Protein AF-A0A943UZU2-F1 (afdb_monomer_lite)

InterPro domains:
  IPR000792 Transcription regulator LuxR, C-terminal [PF00196] (2-45)
  IPR000792 Transcription regulator LuxR, C-terminal [PS50043] (1-50)
  IPR000792 Transcription regulator LuxR, C-terminal [SM00421] (2-46)
  IPR016032 Signal transduction response regulator, C-terminal effector [SSF46894] (2-47)
  IPR036388 Winged helix-like DNA-binding domain superfamily [G3DSA:1.10.10.10] (1-50)

Sequence (52 aa):
MLLAKGRTIAIIARDLQIAKGTARTHT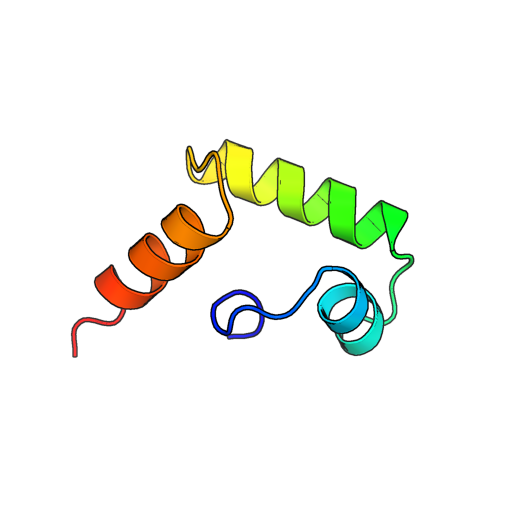ERIYRKLDVHKQQELIDLVEHTDIP

Organism: NCBI:txid626934

Foldseek 3Di:
DPLQPPDDLVVVCVVVVHDSVVSVVVVVVVCVVVVHDDSVSVNVVVVVVPDD

Radius of gyration: 11.21 Å; chains: 1; bounding box: 32×23×20 Å

pLDDT: mean 77.44, std 13.12, range [46.41, 90.62]

Structure (mmCIF, N/CA/C/O backbone):
data_AF-A0A943UZU2-F1
#
_entry.id   AF-A0A943UZU2-F1
#
loop_
_atom_site.group_PDB
_atom_site.id
_atom_site.type_symbol
_atom_site.label_atom_id
_atom_site.label_alt_id
_atom_site.label_comp_id
_atom_site.label_asym_id
_atom_site.label_entity_id
_atom_site.label_seq_id
_atom_site.pdbx_PDB_ins_code
_atom_site.Cartn_x
_atom_site.Cartn_y
_atom_site.Cartn_z
_atom_site.occupancy
_atom_site.B_iso_or_equiv
_atom_site.auth_seq_id
_atom_site.auth_comp_id
_atom_site.auth_asym_id
_atom_site.auth_atom_id
_atom_site.pdbx_PDB_model_num
ATOM 1 N N . MET A 1 1 ? -13.883 -8.248 -5.237 1.00 48.41 1 MET A N 1
ATOM 2 C CA . MET A 1 1 ? -13.735 -8.682 -3.828 1.00 48.41 1 MET A CA 1
ATOM 3 C C . MET A 1 1 ? -12.369 -9.360 -3.562 1.00 48.41 1 MET A C 1
ATOM 5 O O . MET A 1 1 ? -12.319 -10.478 -3.063 1.00 48.41 1 MET A O 1
ATOM 9 N N . LEU A 1 2 ? -11.232 -8.721 -3.900 1.00 52.69 2 LEU A N 1
ATOM 10 C CA . LEU A 1 2 ? -9.892 -9.296 -3.629 1.00 52.69 2 LEU A CA 1
ATOM 11 C C . LEU A 1 2 ? -8.970 -8.393 -2.789 1.00 52.69 2 LEU A C 1
ATOM 13 O O . LEU A 1 2 ? -8.142 -8.925 -2.055 1.00 52.69 2 LEU A O 1
ATOM 17 N N . LEU A 1 3 ? -9.159 -7.070 -2.815 1.00 50.88 3 LEU A N 1
ATOM 18 C CA . LEU A 1 3 ? -8.335 -6.105 -2.069 1.00 50.88 3 LEU A CA 1
ATOM 19 C C . LEU A 1 3 ? -8.695 -5.986 -0.574 1.00 50.88 3 LEU A C 1
ATOM 21 O O . LEU A 1 3 ? -7.822 -5.690 0.233 1.00 50.88 3 LEU A O 1
ATOM 25 N N . ALA A 1 4 ? -9.939 -6.286 -0.193 1.00 49.91 4 ALA A N 1
ATOM 26 C CA . ALA A 1 4 ? -10.476 -6.008 1.145 1.00 49.91 4 ALA A CA 1
ATOM 27 C C . ALA A 1 4 ? -10.151 -7.048 2.238 1.00 49.91 4 ALA A C 1
ATOM 29 O O . ALA A 1 4 ? -10.593 -6.907 3.364 1.00 49.91 4 ALA A O 1
ATOM 30 N N . LYS A 1 5 ? -9.379 -8.105 1.938 1.00 55.06 5 LYS A N 1
ATOM 31 C CA . LYS A 1 5 ? -9.050 -9.177 2.908 1.00 55.06 5 LYS A CA 1
ATOM 32 C C . LYS A 1 5 ? -7.625 -9.098 3.481 1.00 55.06 5 LYS A C 1
ATOM 34 O O . LYS A 1 5 ? -7.055 -10.126 3.827 1.00 55.06 5 LYS A O 1
ATOM 39 N N . GLY A 1 6 ? -6.979 -7.928 3.472 1.00 55.53 6 GLY A N 1
ATOM 40 C CA . GLY A 1 6 ? -5.582 -7.805 3.927 1.00 55.53 6 GLY A CA 1
ATOM 41 C C . GLY A 1 6 ? -4.561 -8.553 3.051 1.00 55.53 6 GLY A C 1
ATOM 42 O O . GLY A 1 6 ? -3.439 -8.827 3.477 1.00 55.53 6 GLY A O 1
ATOM 43 N N . ARG A 1 7 ? -4.924 -8.900 1.806 1.00 63.03 7 ARG A N 1
ATOM 44 C CA . ARG A 1 7 ? -4.021 -9.585 0.873 1.00 63.03 7 ARG A CA 1
ATOM 45 C C . ARG A 1 7 ? -2.823 -8.688 0.563 1.00 63.03 7 ARG A C 1
ATOM 47 O O . ARG A 1 7 ? -2.980 -7.562 0.096 1.00 63.03 7 ARG A O 1
ATOM 54 N N . THR A 1 8 ? -1.618 -9.193 0.811 1.00 71.00 8 THR A N 1
ATOM 55 C CA . THR A 1 8 ? -0.378 -8.479 0.484 1.00 71.00 8 THR A CA 1
ATOM 56 C C . THR A 1 8 ? -0.276 -8.241 -1.027 1.00 71.00 8 THR A C 1
ATOM 58 O O . THR A 1 8 ? -0.824 -9.005 -1.826 1.00 71.00 8 THR A O 1
ATOM 61 N N . ILE A 1 9 ? 0.483 -7.219 -1.448 1.00 73.38 9 ILE A N 1
ATOM 62 C CA . ILE A 1 9 ? 0.747 -6.917 -2.873 1.00 73.38 9 ILE A CA 1
ATOM 63 C C . ILE A 1 9 ? 1.220 -8.163 -3.642 1.00 73.38 9 ILE A C 1
ATOM 65 O O . ILE A 1 9 ? 0.907 -8.324 -4.817 1.00 73.38 9 ILE A O 1
ATOM 69 N N . ALA A 1 10 ? 1.931 -9.080 -2.978 1.00 73.62 10 ALA A N 1
ATOM 70 C CA . ALA A 1 10 ? 2.382 -10.334 -3.573 1.00 73.62 10 ALA A CA 1
ATOM 71 C C . ALA A 1 10 ? 1.236 -11.298 -3.929 1.00 73.62 10 ALA A C 1
ATOM 73 O O . ALA A 1 10 ? 1.335 -12.002 -4.932 1.00 73.62 10 ALA A O 1
ATOM 74 N N . ILE A 1 11 ? 0.167 -11.337 -3.131 1.00 78.06 11 ILE A N 1
ATOM 75 C CA . ILE A 1 11 ? -1.017 -12.157 -3.413 1.00 78.06 11 ILE A CA 1
ATOM 76 C C . ILE A 1 11 ? -1.832 -11.505 -4.529 1.00 78.06 11 ILE A C 1
ATOM 78 O O . ILE A 1 11 ? -2.202 -12.183 -5.475 1.00 78.06 11 ILE A O 1
ATOM 82 N N . ILE A 1 12 ? -2.020 -10.184 -4.487 1.00 77.44 12 ILE A N 1
ATOM 83 C CA . ILE A 1 12 ? -2.727 -9.439 -5.544 1.00 77.44 12 ILE A CA 1
ATOM 84 C C . ILE A 1 12 ? -2.027 -9.618 -6.896 1.00 77.44 12 ILE A C 1
ATOM 86 O O . ILE A 1 12 ? -2.674 -9.884 -7.903 1.00 77.44 12 ILE A O 1
ATOM 90 N N . ALA A 1 13 ? -0.696 -9.518 -6.911 1.00 81.75 13 ALA A N 1
ATOM 91 C CA . ALA A 1 13 ? 0.111 -9.748 -8.103 1.00 81.75 13 ALA A CA 1
ATOM 92 C C . ALA A 1 13 ? -0.061 -11.174 -8.651 1.00 81.75 13 ALA A C 1
ATOM 94 O O . ALA A 1 13 ? -0.204 -11.355 -9.857 1.00 81.75 13 ALA A O 1
ATOM 95 N N . ARG A 1 14 ? -0.087 -12.179 -7.765 1.00 84.12 14 ARG A N 1
ATOM 96 C CA . ARG A 1 14 ? -0.308 -13.584 -8.132 1.00 84.12 14 ARG A CA 1
ATOM 97 C C . ARG A 1 14 ? -1.708 -13.806 -8.705 1.00 84.12 14 ARG A C 1
ATOM 99 O O . ARG A 1 14 ? -1.819 -14.368 -9.788 1.00 84.12 14 ARG A O 1
ATOM 106 N N . ASP A 1 15 ? -2.740 -13.355 -7.998 1.00 82.56 15 ASP A N 1
ATOM 107 C CA . ASP A 1 15 ? -4.146 -13.576 -8.356 1.00 82.56 15 ASP A CA 1
ATOM 108 C C . ASP A 1 15 ? -4.511 -12.878 -9.674 1.00 82.56 15 ASP A C 1
ATOM 110 O O . ASP A 1 15 ? -5.300 -13.400 -10.454 1.00 82.56 15 ASP A O 1
ATOM 114 N N . LEU A 1 16 ? -3.912 -11.714 -9.943 1.00 82.00 16 LEU A N 1
ATOM 115 C CA . LEU A 1 16 ? -4.106 -10.962 -11.185 1.00 82.00 16 LEU 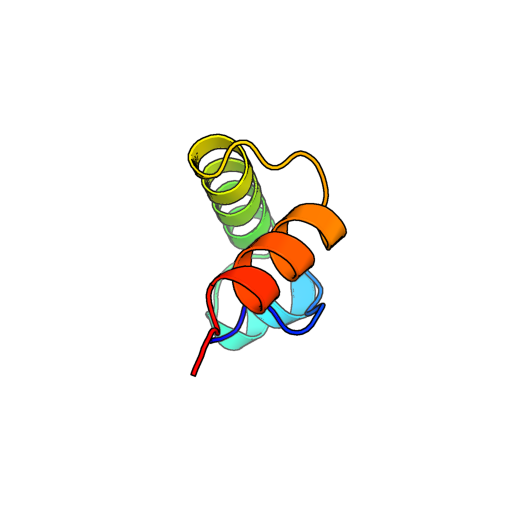A CA 1
ATOM 116 C C . LEU A 1 16 ? -3.097 -11.331 -12.287 1.00 82.00 16 LEU A C 1
ATOM 118 O O . LEU A 1 16 ? -3.146 -10.740 -13.361 1.00 82.00 16 LEU A O 1
ATOM 122 N N . GLN A 1 17 ? -2.177 -12.267 -12.027 1.00 87.44 17 GLN A N 1
ATOM 123 C CA . GLN A 1 17 ? -1.089 -12.661 -12.934 1.00 87.44 17 GLN A CA 1
ATOM 124 C C . GLN A 1 17 ? -0.262 -11.473 -13.474 1.00 87.44 17 GLN A C 1
ATOM 126 O O . GLN A 1 17 ? 0.168 -11.465 -14.626 1.00 87.44 17 GLN A O 1
ATOM 131 N N . ILE A 1 18 ? -0.008 -10.466 -12.633 1.00 88.31 18 ILE A N 1
ATOM 132 C CA . ILE A 1 18 ? 0.777 -9.268 -12.972 1.00 88.31 18 ILE A CA 1
ATOM 133 C C . ILE A 1 18 ? 2.071 -9.188 -12.162 1.00 88.31 18 ILE A C 1
ATOM 135 O O . ILE A 1 18 ? 2.208 -9.764 -11.083 1.00 88.31 18 ILE A O 1
ATOM 139 N N . ALA A 1 19 ? 3.034 -8.407 -12.652 1.00 89.50 19 ALA A N 1
ATOM 140 C CA . ALA A 1 19 ? 4.254 -8.134 -11.903 1.00 89.50 19 ALA A CA 1
ATOM 141 C C . ALA A 1 19 ? 3.958 -7.379 -10.591 1.00 89.50 19 ALA A C 1
ATOM 143 O O . ALA A 1 19 ? 3.079 -6.517 -10.529 1.00 89.50 19 ALA A O 1
ATOM 144 N N . LYS A 1 20 ? 4.753 -7.641 -9.542 1.00 85.31 20 LYS A N 1
ATOM 145 C CA . LYS A 1 20 ? 4.620 -6.967 -8.233 1.00 85.31 20 LYS A CA 1
ATOM 146 C C . LYS A 1 20 ? 4.716 -5.440 -8.336 1.00 85.31 20 LYS A C 1
ATOM 148 O O . LYS A 1 20 ? 3.985 -4.743 -7.641 1.00 85.31 20 LYS A O 1
ATOM 153 N N . GLY A 1 21 ? 5.597 -4.930 -9.202 1.00 86.81 21 GLY A N 1
ATOM 154 C CA . GLY A 1 21 ? 5.724 -3.490 -9.460 1.00 86.81 21 GLY A CA 1
ATOM 155 C C . GLY A 1 21 ? 4.441 -2.897 -10.044 1.00 86.81 21 GLY A C 1
ATOM 156 O O . GLY A 1 21 ? 3.954 -1.883 -9.557 1.00 86.81 21 GLY A O 1
ATOM 157 N N . THR A 1 22 ? 3.834 -3.596 -11.005 1.00 87.44 22 THR A N 1
ATOM 158 C CA . THR A 1 22 ? 2.546 -3.228 -11.604 1.00 87.44 22 THR A CA 1
ATOM 159 C C . THR A 1 22 ? 1.433 -3.235 -10.558 1.00 87.44 22 THR A C 1
ATOM 161 O O . THR A 1 22 ? 0.718 -2.244 -10.421 1.00 87.44 22 THR A O 1
ATOM 164 N N . ALA A 1 23 ? 1.336 -4.295 -9.747 1.00 87.50 23 ALA A N 1
ATOM 165 C CA . ALA A 1 23 ? 0.372 -4.375 -8.649 1.00 87.50 23 ALA A CA 1
ATOM 166 C C . ALA A 1 23 ? 0.527 -3.208 -7.661 1.00 87.50 23 ALA A C 1
ATOM 168 O O . ALA A 1 23 ? -0.465 -2.586 -7.296 1.00 87.50 23 ALA A O 1
ATOM 169 N N . ARG A 1 24 ? 1.765 -2.850 -7.292 1.00 85.81 24 ARG A N 1
ATOM 170 C CA . ARG A 1 24 ? 2.045 -1.701 -6.422 1.00 85.81 24 ARG A CA 1
ATOM 171 C C . 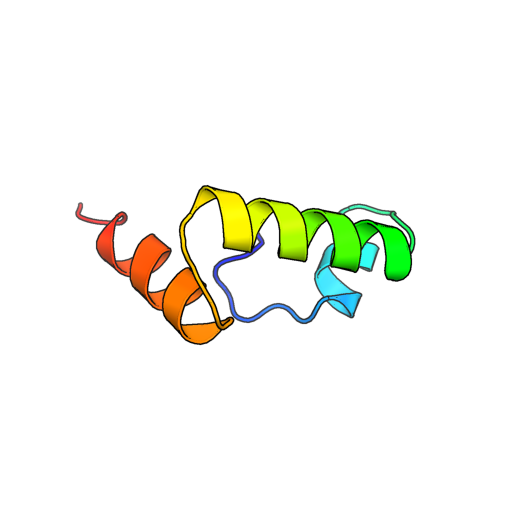ARG A 1 24 ? 1.5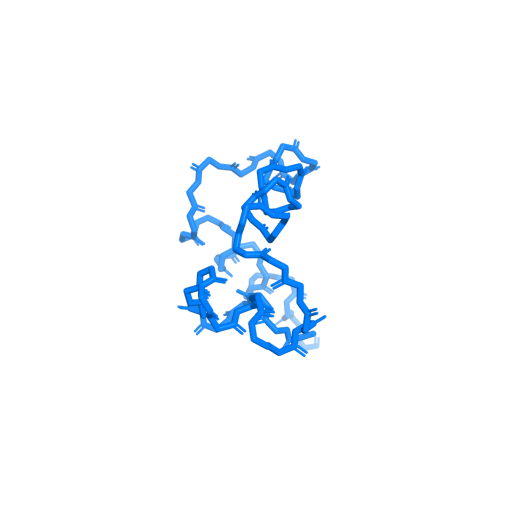40 -0.391 -7.026 1.00 85.81 24 ARG A C 1
ATOM 173 O O . ARG A 1 24 ? 0.810 0.331 -6.356 1.00 85.81 24 ARG A O 1
ATOM 180 N N . THR A 1 25 ? 1.875 -0.105 -8.283 1.00 90.62 25 THR A N 1
ATOM 181 C CA . THR A 1 25 ? 1.422 1.121 -8.957 1.00 90.62 25 THR A CA 1
ATOM 182 C C . THR A 1 25 ? -0.101 1.188 -9.054 1.00 90.62 25 THR A C 1
ATOM 184 O O . THR A 1 25 ? -0.685 2.255 -8.864 1.00 90.62 25 THR 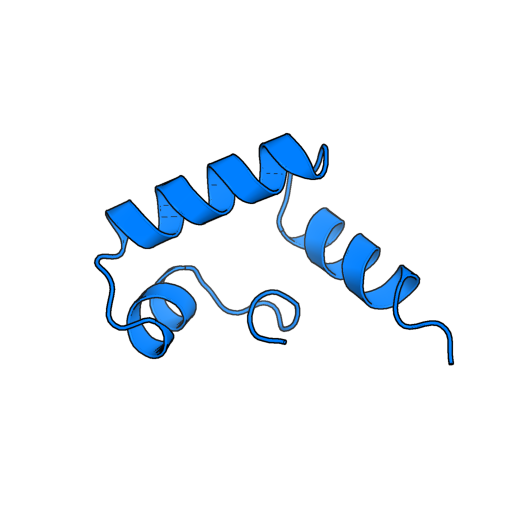A O 1
ATOM 187 N N . HIS A 1 26 ? -0.772 0.066 -9.328 1.00 87.00 26 HIS A N 1
ATOM 188 C CA . HIS A 1 26 ? -2.233 0.023 -9.320 1.00 87.00 26 HIS A CA 1
ATOM 189 C C . HIS A 1 26 ? -2.803 0.299 -7.926 1.00 87.00 26 HIS A C 1
ATOM 191 O O . HIS A 1 26 ? -3.717 1.113 -7.816 1.00 87.00 26 HIS A O 1
ATOM 197 N N . THR A 1 27 ? -2.240 -0.297 -6.873 1.00 84.56 27 THR A N 1
ATOM 198 C CA . THR A 1 27 ? -2.655 -0.042 -5.486 1.00 84.56 27 THR A CA 1
ATOM 199 C C . THR A 1 27 ? -2.468 1.424 -5.094 1.00 84.56 27 THR A C 1
ATOM 201 O O . THR A 1 27 ? -3.399 2.024 -4.573 1.00 84.56 27 THR A O 1
ATOM 204 N N . GLU A 1 28 ? -1.328 2.043 -5.412 1.00 86.12 28 GLU A N 1
ATOM 205 C CA . GLU A 1 28 ? -1.073 3.466 -5.128 1.00 86.12 28 GLU A CA 1
ATOM 206 C C . GLU A 1 28 ? -2.071 4.386 -5.851 1.00 86.12 28 GLU A C 1
ATOM 208 O O . GLU A 1 28 ? -2.578 5.350 -5.277 1.00 86.12 28 GLU A O 1
ATOM 213 N N . ARG A 1 29 ? -2.417 4.068 -7.105 1.00 89.81 29 ARG A N 1
ATOM 214 C CA . ARG A 1 29 ? -3.451 4.804 -7.850 1.00 89.81 29 ARG A CA 1
ATOM 215 C C . ARG A 1 29 ? -4.839 4.631 -7.238 1.00 89.81 29 ARG A C 1
ATOM 217 O O . ARG A 1 29 ? -5.608 5.586 -7.246 1.00 89.81 29 ARG A O 1
ATOM 224 N N . ILE A 1 30 ? -5.169 3.439 -6.743 1.00 86.00 30 ILE A N 1
ATOM 225 C CA . ILE A 1 30 ? -6.442 3.167 -6.062 1.00 86.00 30 ILE A CA 1
ATOM 226 C C . ILE A 1 30 ? -6.509 3.949 -4.750 1.00 86.00 30 ILE A C 1
ATOM 228 O O . ILE A 1 30 ? -7.486 4.654 -4.535 1.00 86.00 30 ILE A O 1
ATOM 232 N N . TYR A 1 31 ? -5.452 3.904 -3.935 1.00 87.88 31 TYR A N 1
ATOM 233 C CA . TYR A 1 31 ? -5.335 4.673 -2.693 1.00 87.88 31 TYR A CA 1
ATOM 234 C C . TYR A 1 31 ? -5.569 6.162 -2.943 1.00 87.88 31 TYR A C 1
ATOM 236 O O . TYR A 1 31 ? -6.431 6.763 -2.317 1.00 87.88 31 TYR A O 1
ATOM 244 N N . ARG A 1 32 ? -4.914 6.734 -3.960 1.00 89.06 32 ARG A N 1
ATOM 245 C CA . ARG A 1 32 ? -5.109 8.141 -4.333 1.00 89.06 32 ARG A CA 1
ATOM 246 C C . ARG A 1 32 ? -6.530 8.463 -4.807 1.00 89.06 32 ARG A C 1
ATOM 248 O O . ARG A 1 32 ? -7.008 9.561 -4.563 1.00 89.06 32 ARG A O 1
ATOM 255 N N . LYS A 1 33 ? -7.193 7.547 -5.518 1.00 89.94 33 LYS A N 1
ATOM 256 C CA . LYS A 1 33 ? -8.577 7.749 -5.987 1.00 89.94 33 LYS A CA 1
ATOM 257 C C . LYS A 1 33 ? -9.604 7.677 -4.861 1.00 89.94 33 LYS A C 1
ATOM 259 O O . LYS A 1 33 ? -10.669 8.262 -5.001 1.00 89.94 33 LYS A O 1
ATOM 264 N N . LEU A 1 34 ? -9.293 6.932 -3.807 1.00 86.31 34 LEU A N 1
ATOM 265 C CA . LEU A 1 34 ? -10.158 6.736 -2.647 1.00 86.31 34 LEU A CA 1
ATOM 266 C C . LEU A 1 34 ? -9.783 7.652 -1.474 1.00 86.31 34 LEU A C 1
ATOM 268 O O . LEU A 1 34 ? -10.395 7.538 -0.423 1.00 86.31 34 LEU A O 1
ATOM 272 N N . ASP A 1 35 ? -8.787 8.525 -1.661 1.00 88.69 35 ASP A N 1
ATOM 273 C CA . ASP A 1 35 ? -8.182 9.363 -0.618 1.00 88.69 35 ASP A CA 1
ATOM 274 C C . ASP A 1 35 ? -7.781 8.570 0.640 1.00 88.69 35 ASP A C 1
ATOM 276 O O . ASP A 1 35 ? -8.010 8.957 1.779 1.00 88.69 35 ASP A O 1
ATOM 280 N N . VAL A 1 36 ? -7.191 7.399 0.399 1.00 88.62 36 VAL A N 1
ATOM 281 C CA . VAL A 1 36 ? -6.710 6.472 1.421 1.00 88.62 36 VAL A CA 1
ATOM 282 C C . VAL A 1 36 ? -5.187 6.531 1.483 1.00 88.62 36 VAL A C 1
ATOM 284 O O . VAL A 1 36 ? -4.502 6.486 0.459 1.00 88.62 36 VAL A O 1
ATOM 287 N N . HIS A 1 37 ? -4.632 6.557 2.689 1.00 86.25 37 HIS A N 1
ATOM 288 C CA . HIS A 1 37 ? -3.197 6.663 2.935 1.00 86.25 37 HIS A CA 1
ATOM 289 C C . HIS A 1 37 ? -2.572 5.371 3.470 1.00 86.25 37 HIS A C 1
ATOM 291 O O . HIS A 1 37 ? -1.350 5.212 3.410 1.00 86.25 37 HIS A O 1
ATOM 297 N N . LYS A 1 38 ? -3.374 4.413 3.954 1.00 82.88 38 LYS A N 1
ATOM 298 C CA . LYS A 1 38 ? -2.876 3.111 4.4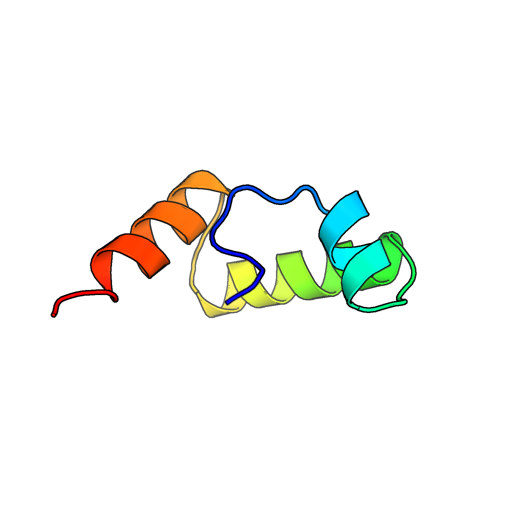31 1.00 82.88 38 LYS A CA 1
ATOM 299 C C . LYS A 1 38 ? -3.835 1.956 4.161 1.00 82.88 38 LYS A C 1
ATOM 301 O O . LYS A 1 38 ? -5.025 2.142 3.955 1.00 82.88 38 LYS A O 1
ATOM 306 N N . GLN A 1 39 ? -3.309 0.732 4.208 1.00 79.00 39 GLN A N 1
ATOM 307 C CA . GLN A 1 39 ? -4.096 -0.476 3.931 1.00 79.00 39 GLN A CA 1
ATOM 308 C C . GLN A 1 39 ? -5.317 -0.613 4.849 1.00 79.00 39 GLN A C 1
ATOM 310 O O . GLN A 1 39 ? -6.374 -1.006 4.370 1.00 79.00 39 GLN A O 1
ATOM 315 N N . GLN A 1 40 ? -5.178 -0.261 6.131 1.00 78.56 40 GLN A N 1
ATOM 316 C CA . GLN A 1 40 ? -6.283 -0.333 7.086 1.00 78.56 40 GLN A CA 1
ATOM 317 C C . GLN A 1 40 ? -7.434 0.601 6.703 1.00 78.56 40 GLN A C 1
ATOM 319 O O . GLN A 1 40 ? -8.568 0.162 6.683 1.00 78.56 40 GLN A O 1
ATOM 324 N N . GLU A 1 41 ? -7.143 1.830 6.272 1.00 83.88 41 GLU A N 1
ATOM 325 C CA . GLU A 1 41 ? -8.172 2.773 5.806 1.00 83.88 41 GLU A CA 1
ATOM 326 C C . GLU A 1 41 ? -8.933 2.244 4.580 1.00 83.88 41 GLU A C 1
ATOM 328 O O . GLU A 1 41 ? -10.134 2.464 4.460 1.00 83.88 41 GLU A O 1
ATOM 333 N N . LEU A 1 42 ? -8.266 1.501 3.684 1.00 81.94 42 LEU A N 1
ATOM 334 C CA . LEU A 1 42 ? -8.953 0.846 2.567 1.00 81.94 42 LEU A CA 1
ATOM 335 C C . LEU A 1 42 ? -9.860 -0.292 3.053 1.00 81.94 42 LEU A C 1
ATOM 337 O O . LEU A 1 42 ? -10.940 -0.481 2.499 1.00 81.94 42 LEU A O 1
ATOM 341 N N . ILE A 1 43 ? -9.401 -1.079 4.030 1.00 81.50 43 ILE A N 1
ATOM 342 C CA . ILE A 1 43 ? -10.188 -2.169 4.622 1.00 81.50 43 ILE A CA 1
ATOM 343 C C . ILE A 1 43 ? -11.425 -1.579 5.295 1.00 81.50 43 ILE A C 1
ATOM 345 O O . ILE A 1 43 ? -12.533 -1.968 4.936 1.00 81.50 43 ILE A O 1
ATOM 349 N N . ASP A 1 44 ? -11.231 -0.579 6.155 1.00 83.56 44 ASP A N 1
ATOM 350 C CA . ASP A 1 44 ? -12.299 0.118 6.862 1.00 83.56 44 ASP A CA 1
ATOM 351 C C . ASP A 1 44 ? -13.321 0.679 5.859 1.00 83.56 44 ASP A C 1
ATOM 353 O O . ASP A 1 44 ? -14.512 0.417 5.991 1.00 83.56 44 ASP A O 1
ATOM 357 N N . LEU A 1 45 ? -12.875 1.362 4.795 1.00 82.75 45 LEU A N 1
ATOM 358 C CA . LEU A 1 45 ? -13.760 1.917 3.763 1.00 82.75 45 LEU A CA 1
ATOM 359 C C . LEU A 1 45 ? -14.623 0.846 3.075 1.00 82.75 45 LEU A C 1
ATOM 361 O O . LEU A 1 45 ? -15.807 1.074 2.822 1.00 82.75 45 LEU A O 1
ATOM 365 N N . VAL A 1 46 ? -14.045 -0.315 2.751 1.00 80.31 46 VAL A N 1
ATOM 366 C CA . VAL A 1 46 ? -14.791 -1.402 2.098 1.00 80.31 46 VAL A CA 1
ATOM 367 C C . VAL A 1 46 ? -15.756 -2.072 3.072 1.00 80.31 46 VAL A C 1
ATOM 369 O O . VAL A 1 46 ? -16.899 -2.307 2.695 1.00 80.31 46 VAL A O 1
ATOM 372 N N . GLU A 1 47 ? -15.340 -2.332 4.312 1.00 81.38 47 GLU A N 1
ATOM 373 C CA . GLU A 1 47 ? -16.211 -2.913 5.343 1.00 81.38 47 GLU A CA 1
ATOM 374 C C . GLU A 1 47 ? -17.369 -1.978 5.719 1.00 81.38 47 GLU A C 1
ATOM 376 O O . GLU A 1 47 ? -18.474 -2.448 5.957 1.00 81.38 47 GLU A O 1
ATOM 381 N N . HIS A 1 48 ? -17.164 -0.656 5.693 1.00 73.62 48 HIS A N 1
ATOM 382 C CA . HIS A 1 48 ? -18.230 0.326 5.929 1.00 73.62 48 HIS A CA 1
ATOM 383 C C . HIS A 1 48 ? -19.171 0.511 4.730 1.00 73.62 48 HIS A C 1
ATOM 385 O O . HIS A 1 48 ? -20.255 1.060 4.899 1.00 73.62 48 HIS A O 1
ATOM 391 N N . THR A 1 49 ? -18.771 0.098 3.523 1.00 64.19 49 THR A N 1
ATOM 392 C CA . THR A 1 49 ? -19.638 0.143 2.329 1.00 64.19 49 THR A CA 1
ATOM 393 C C . THR A 1 49 ? -20.473 -1.137 2.190 1.00 64.19 49 THR A C 1
ATOM 395 O O . THR A 1 49 ? -21.518 -1.116 1.544 1.00 64.19 49 THR A O 1
ATOM 398 N N . ASP A 1 50 ? -20.054 -2.234 2.827 1.00 57.00 50 ASP A N 1
ATOM 399 C CA . ASP A 1 50 ? -20.807 -3.490 2.951 1.00 57.00 50 ASP A CA 1
ATOM 400 C C . ASP A 1 50 ? -21.861 -3.356 4.078 1.00 57.00 50 ASP A C 1
ATOM 402 O O . ASP A 1 50 ? -21.837 -4.046 5.094 1.00 57.00 50 ASP A O 1
ATOM 406 N N . ILE A 1 51 ? -22.768 -2.384 3.933 1.00 46.41 51 ILE A N 1
ATOM 407 C CA . ILE A 1 51 ? -23.991 -2.293 4.743 1.00 46.41 51 ILE A CA 1
ATOM 408 C C . ILE A 1 51 ? -25.038 -3.181 4.039 1.00 46.41 51 ILE A C 1
ATOM 410 O O . ILE A 1 51 ? -25.188 -3.034 2.823 1.00 46.41 51 ILE A O 1
ATOM 414 N N . PRO A 1 52 ? -25.708 -4.112 4.748 1.00 51.38 52 PRO A N 1
ATOM 415 C CA . PRO A 1 52 ? -26.641 -5.082 4.163 1.00 51.38 52 PRO A CA 1
ATOM 416 C C . PRO A 1 52 ? -27.832 -4.463 3.421 1.00 51.38 52 PRO A C 1
ATOM 418 O O . PRO A 1 52 ? -28.265 -3.348 3.796 1.00 51.38 52 PRO A O 1
#

Secondary structure (DSSP, 8-state):
--GGG---HHHHHHHTT--HHHHHHHHHHHHHHTT--SHHHHHHHHHHH---